Protein AF-A0A1I6KXR7-F1 (afdb_monomer_lite)

pLDDT: mean 89.75, std 9.85, range [60.69, 98.25]

Radius of gyration: 14.95 Å; chains: 1; bounding box: 37×28×40 Å

Secondary structure (DSSP, 8-state):
--S-HHHHHHHTTTS-------SSHHHHHHHHHHHH-TT--SEEEEEESSSTHHHHHHHHHHHHTT--EEEE-TT---HHHHHHHHHH--SEEEEES-TTTS-HHHHHHHGGG--

Foldseek 3Di:
DVDDVVNQVVCVVVHDDDDQDDPDPQSSLLSVCCVQPVQAAQEEEEEEPVDPPQVVVCVVVCVVRSYGYGYDFQEDRDPSNVVSLQSRLYLYYHYGDDCVGHPVVVVVVSVVSRD

Structure (mmCIF, N/CA/C/O backbone):
data_AF-A0A1I6KXR7-F1
#
_entry.id   AF-A0A1I6KXR7-F1
#
loop_
_atom_site.group_PDB
_atom_site.id
_atom_site.type_symbol
_atom_site.label_atom_id
_atom_site.label_alt_id
_atom_site.label_comp_id
_atom_site.label_asym_id
_atom_site.label_entity_id
_atom_site.label_seq_id
_atom_site.pdbx_PDB_ins_code
_atom_site.Cartn_x
_atom_site.Cartn_y
_atom_site.Cartn_z
_atom_site.occupancy
_atom_site.B_iso_or_equiv
_atom_site.auth_seq_id
_atom_site.auth_comp_id
_atom_site.auth_asym_id
_atom_site.auth_atom_id
_atom_site.pdbx_PDB_model_num
ATOM 1 N N . GLY A 1 1 ? 14.008 7.755 -12.392 1.00 69.88 1 GLY A N 1
ATOM 2 C CA . GLY A 1 1 ? 13.289 6.712 -11.632 1.00 69.88 1 GLY A CA 1
ATOM 3 C C . GLY A 1 1 ? 14.290 5.794 -10.960 1.00 69.88 1 GLY A C 1
ATOM 4 O O . GLY A 1 1 ? 15.458 5.852 -11.319 1.00 69.88 1 GLY A O 1
ATOM 5 N N . VAL A 1 2 ? 13.853 4.982 -9.994 1.00 85.06 2 VAL A N 1
ATOM 6 C CA . VAL A 1 2 ? 14.740 4.101 -9.200 1.00 85.06 2 VAL A CA 1
ATOM 7 C C . VAL A 1 2 ? 15.398 3.013 -10.064 1.00 85.06 2 VAL A C 1
ATOM 9 O O . VAL A 1 2 ? 16.578 2.737 -9.901 1.00 85.06 2 VAL A O 1
ATOM 12 N N . ILE A 1 3 ? 14.660 2.465 -11.036 1.00 90.75 3 ILE A N 1
ATOM 13 C CA . ILE A 1 3 ? 1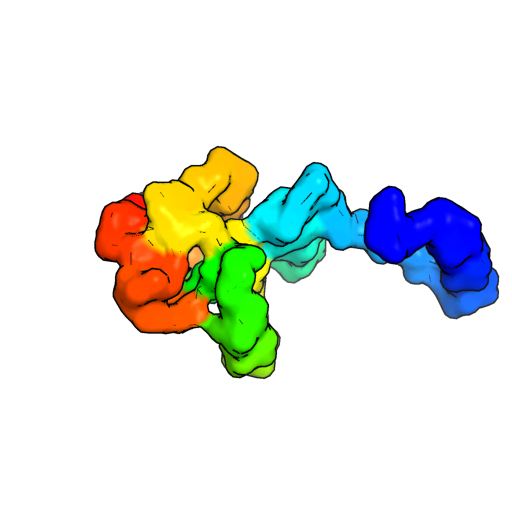5.182 1.605 -12.109 1.00 90.75 3 ILE A CA 1
ATOM 14 C C . ILE A 1 3 ? 14.974 2.343 -13.433 1.00 90.75 3 ILE A C 1
ATOM 16 O O . ILE A 1 3 ? 13.869 2.823 -13.689 1.00 90.75 3 ILE A O 1
ATOM 20 N N . THR A 1 4 ? 16.016 2.470 -14.251 1.00 93.94 4 THR A N 1
ATOM 21 C CA . THR A 1 4 ? 15.979 3.247 -15.503 1.00 93.94 4 THR A CA 1
ATOM 22 C C . THR A 1 4 ? 15.473 2.411 -16.690 1.00 93.94 4 THR A C 1
ATOM 24 O O . THR A 1 4 ? 15.582 1.184 -16.647 1.00 93.94 4 THR A O 1
ATOM 27 N N . PRO A 1 5 ? 14.997 3.041 -17.784 1.00 92.88 5 PRO A N 1
ATOM 28 C CA . PRO A 1 5 ? 14.573 2.317 -18.992 1.00 92.88 5 PRO A CA 1
ATOM 29 C C . PRO A 1 5 ? 15.675 1.462 -19.636 1.00 92.88 5 PRO A C 1
ATOM 31 O O . PRO A 1 5 ? 15.403 0.428 -20.241 1.00 92.88 5 PRO A O 1
ATOM 34 N N . ALA A 1 6 ? 16.941 1.867 -19.481 1.00 95.12 6 ALA A N 1
ATOM 35 C CA . ALA A 1 6 ? 18.081 1.088 -19.960 1.00 95.12 6 ALA A CA 1
ATOM 36 C C . ALA A 1 6 ? 18.176 -0.271 -19.246 1.00 95.12 6 ALA A C 1
ATOM 38 O O . ALA A 1 6 ? 18.409 -1.289 -19.893 1.00 95.12 6 ALA A O 1
ATOM 39 N N . VAL A 1 7 ? 17.929 -0.297 -17.931 1.00 95.94 7 VAL A N 1
ATOM 40 C CA . VAL A 1 7 ? 17.909 -1.542 -17.151 1.00 95.94 7 VAL A CA 1
ATOM 41 C C . VAL A 1 7 ? 16.728 -2.422 -17.564 1.00 95.94 7 VAL A C 1
ATOM 43 O O . VAL A 1 7 ? 16.901 -3.623 -17.727 1.00 95.94 7 VAL A O 1
ATOM 46 N N . GLU A 1 8 ? 15.546 -1.849 -17.804 1.00 93.62 8 GLU A N 1
ATOM 47 C CA . GLU A 1 8 ? 14.386 -2.619 -18.293 1.00 93.62 8 GLU A CA 1
ATOM 48 C C . GLU A 1 8 ? 14.644 -3.260 -19.652 1.00 93.62 8 GLU A C 1
ATOM 50 O O . GLU A 1 8 ? 14.332 -4.430 -19.855 1.00 93.62 8 GLU A O 1
ATOM 55 N N . THR A 1 9 ? 15.261 -2.509 -20.566 1.00 95.00 9 THR A N 1
ATOM 56 C CA . THR A 1 9 ? 15.621 -3.009 -21.898 1.00 95.00 9 THR A CA 1
ATOM 57 C C . THR A 1 9 ? 16.591 -4.183 -21.796 1.00 95.00 9 THR A C 1
ATOM 59 O O . THR A 1 9 ? 16.450 -5.172 -22.512 1.00 95.00 9 THR A O 1
ATOM 62 N N . GLN A 1 10 ? 17.558 -4.098 -20.878 1.00 96.56 10 GLN A N 1
ATOM 63 C CA . GLN A 1 10 ? 18.492 -5.188 -20.620 1.00 96.56 10 GLN A CA 1
ATOM 64 C C . GLN A 1 10 ? 17.780 -6.421 -20.042 1.00 96.56 10 GLN A C 1
ATOM 66 O O . GLN A 1 10 ? 18.039 -7.536 -20.487 1.00 96.56 10 GLN A O 1
ATOM 71 N N . LEU A 1 11 ? 16.859 -6.237 -19.091 1.00 96.31 11 LEU A N 1
ATOM 72 C CA . LEU A 1 11 ? 16.072 -7.337 -18.521 1.00 96.31 11 LEU A CA 1
ATOM 73 C C . LEU A 1 11 ? 15.155 -7.999 -19.561 1.00 96.31 11 LEU A C 1
ATOM 75 O O . LEU A 1 11 ? 14.960 -9.212 -19.508 1.00 96.31 11 LEU A O 1
ATOM 79 N N . GLY A 1 12 ? 14.672 -7.233 -20.544 1.00 95.62 12 GLY A N 1
ATOM 80 C CA . GLY A 1 12 ? 13.844 -7.725 -21.649 1.00 95.62 12 GLY A CA 1
ATOM 81 C C . GLY A 1 12 ? 14.506 -8.808 -22.508 1.00 95.62 12 GLY A C 1
ATOM 82 O O . GLY A 1 12 ? 13.817 -9.558 -23.193 1.00 95.62 12 GLY A O 1
ATOM 83 N N . GLN A 1 13 ? 15.833 -8.948 -22.441 1.00 96.75 13 GLN A N 1
ATOM 84 C CA . GLN A 1 13 ? 16.560 -10.038 -23.102 1.00 96.75 13 GLN A CA 1
ATOM 85 C C . GLN A 1 13 ? 16.317 -11.405 -22.443 1.00 96.75 13 GLN A C 1
ATOM 87 O O . GLN A 1 13 ? 16.552 -12.435 -23.072 1.00 96.75 13 GLN A O 1
ATOM 92 N N . TYR A 1 14 ? 15.856 -11.420 -21.189 1.00 96.50 14 TYR A N 1
ATOM 93 C CA . TYR A 1 14 ? 15.666 -12.631 -20.389 1.00 96.50 14 TYR A CA 1
ATOM 94 C C . TYR A 1 14 ? 14.190 -13.001 -20.182 1.00 96.50 14 TYR A C 1
ATOM 96 O O . TYR A 1 14 ? 13.905 -14.093 -19.695 1.00 96.50 14 TYR A O 1
ATOM 104 N N . GLY A 1 15 ? 13.247 -12.125 -20.540 1.00 95.94 15 GLY A N 1
ATOM 105 C CA . GLY A 1 15 ? 11.818 -12.384 -20.380 1.00 95.94 15 GLY A CA 1
ATOM 106 C C . GLY A 1 15 ? 10.947 -11.142 -20.539 1.00 95.94 15 GLY A C 1
ATOM 107 O O . GLY A 1 15 ? 11.430 -10.051 -20.835 1.00 95.94 15 GLY A O 1
ATOM 108 N N . THR A 1 16 ? 9.640 -11.316 -20.327 1.00 95.62 16 THR A N 1
ATOM 109 C CA . THR A 1 16 ? 8.699 -10.187 -20.298 1.00 95.62 16 THR A CA 1
ATOM 110 C C . THR A 1 16 ? 8.933 -9.374 -19.031 1.00 95.62 16 THR A C 1
ATOM 112 O O . THR A 1 16 ? 8.967 -9.930 -17.934 1.00 95.62 16 THR A O 1
ATOM 115 N N . VAL A 1 17 ? 9.103 -8.062 -19.189 1.00 95.19 17 VAL A N 1
ATOM 116 C CA . VAL A 1 17 ? 9.326 -7.127 -18.084 1.00 95.19 17 VAL A CA 1
ATOM 117 C C . VAL A 1 17 ? 8.078 -6.282 -17.903 1.00 95.19 17 VAL A C 1
ATOM 119 O O . VAL A 1 17 ? 7.646 -5.600 -18.830 1.00 95.19 17 VAL A O 1
ATOM 122 N N . GLU A 1 18 ? 7.537 -6.299 -16.693 1.00 93.75 18 GLU A N 1
ATOM 123 C CA . GLU A 1 18 ? 6.445 -5.430 -16.278 1.00 93.75 18 GLU A CA 1
ATOM 124 C C . GLU A 1 18 ? 6.923 -4.512 -15.151 1.00 93.75 18 GLU A C 1
ATOM 126 O O . GLU A 1 18 ? 7.567 -4.953 -14.195 1.00 93.75 18 GLU A O 1
ATOM 131 N N . ARG A 1 19 ? 6.612 -3.216 -15.261 1.00 93.94 19 ARG A N 1
ATOM 132 C CA . ARG A 1 19 ? 6.852 -2.242 -14.197 1.00 93.94 19 ARG A CA 1
ATOM 133 C C . ARG A 1 19 ? 5.543 -1.908 -13.500 1.00 93.94 19 ARG A C 1
ATOM 135 O O . ARG A 1 19 ? 4.679 -1.262 -14.081 1.00 93.94 19 ARG A O 1
ATOM 142 N N . LEU A 1 20 ? 5.500 -2.192 -12.204 1.00 95.31 20 LEU A N 1
ATOM 143 C CA . LEU A 1 20 ? 4.467 -1.707 -11.295 1.00 95.31 20 LEU A CA 1
ATOM 144 C C . LEU A 1 20 ? 5.040 -0.543 -10.481 1.00 95.31 20 LEU A C 1
ATOM 146 O O . LEU A 1 20 ? 5.898 -0.736 -9.618 1.00 95.31 20 LEU A O 1
ATOM 150 N N . ALA A 1 21 ? 4.643 0.685 -10.811 1.00 94.31 21 ALA A N 1
ATOM 151 C CA . ALA A 1 21 ? 5.156 1.890 -10.165 1.00 94.31 21 ALA A CA 1
ATOM 152 C C . ALA A 1 21 ? 4.163 3.053 -10.250 1.00 94.31 21 ALA A C 1
ATOM 154 O O . ALA A 1 21 ? 3.388 3.153 -11.198 1.00 94.31 21 ALA A O 1
ATOM 155 N N . GLY A 1 22 ? 4.253 3.967 -9.285 1.00 93.19 22 GLY A N 1
ATOM 156 C CA . GLY A 1 22 ? 3.547 5.247 -9.291 1.00 93.19 22 GLY A CA 1
ATOM 157 C C . GLY A 1 22 ? 4.484 6.433 -9.047 1.00 93.19 22 GLY A C 1
ATOM 158 O O . GLY A 1 22 ? 5.707 6.288 -9.047 1.00 93.19 22 GLY A O 1
ATOM 159 N N . LEU A 1 23 ? 3.909 7.620 -8.828 1.00 92.06 23 LEU A N 1
ATOM 160 C CA . LEU A 1 23 ? 4.672 8.857 -8.590 1.00 92.06 23 LEU A CA 1
ATOM 161 C C . LEU A 1 23 ? 5.502 8.810 -7.298 1.00 92.06 23 LEU A C 1
ATOM 163 O O . LEU A 1 23 ? 6.556 9.441 -7.212 1.00 92.06 23 LEU A O 1
ATOM 167 N N . GLY A 1 24 ? 5.046 8.045 -6.310 1.00 91.88 24 GLY A N 1
ATOM 168 C CA . GLY A 1 24 ? 5.731 7.827 -5.049 1.00 91.88 24 GLY A CA 1
ATOM 169 C C . GLY A 1 24 ? 5.477 6.432 -4.488 1.00 91.88 24 GLY A C 1
ATOM 170 O O . GLY A 1 24 ? 4.944 5.538 -5.149 1.00 91.88 24 GLY A O 1
ATOM 171 N N . ARG A 1 25 ? 5.896 6.232 -3.235 1.00 92.38 25 ARG A N 1
ATOM 172 C CA . ARG A 1 25 ? 5.776 4.942 -2.536 1.00 92.38 25 ARG A CA 1
ATOM 173 C C . ARG A 1 25 ? 4.322 4.525 -2.299 1.00 92.38 25 ARG A C 1
ATOM 175 O O . ARG A 1 25 ? 4.021 3.340 -2.366 1.00 92.38 25 ARG A O 1
ATOM 182 N N . TYR A 1 26 ? 3.430 5.489 -2.076 1.00 94.88 26 TYR A N 1
ATOM 183 C CA . TYR A 1 26 ? 2.010 5.231 -1.839 1.00 94.88 26 TYR A CA 1
ATOM 184 C C . TYR A 1 26 ? 1.324 4.778 -3.131 1.00 94.88 26 TYR A C 1
ATOM 186 O O . TYR A 1 26 ? 0.721 3.710 -3.170 1.00 94.88 26 TYR A O 1
ATOM 194 N N . GLU A 1 27 ? 1.525 5.507 -4.229 1.00 96.12 27 GLU A N 1
ATOM 195 C CA . GLU A 1 27 ? 0.990 5.157 -5.548 1.00 96.12 27 GLU A CA 1
ATOM 196 C C . GLU A 1 27 ? 1.607 3.861 -6.084 1.00 96.12 27 GLU A C 1
ATOM 198 O O . GLU A 1 27 ? 0.930 3.083 -6.745 1.00 96.12 27 GLU A O 1
ATOM 203 N N . THR A 1 28 ? 2.877 3.593 -5.772 1.00 95.56 28 THR A N 1
ATOM 204 C CA . THR A 1 28 ? 3.514 2.313 -6.113 1.00 95.56 28 THR A CA 1
ATOM 205 C C . THR A 1 28 ? 2.863 1.150 -5.364 1.00 95.56 28 THR A C 1
ATOM 207 O O . THR A 1 28 ? 2.599 0.124 -5.983 1.00 95.56 28 THR A O 1
ATOM 210 N N . SER A 1 29 ? 2.543 1.302 -4.070 1.00 95.81 29 SER A N 1
ATOM 211 C CA . SER A 1 29 ? 1.815 0.258 -3.328 1.00 95.81 29 SER A CA 1
ATOM 212 C C . SER A 1 29 ? 0.422 -0.006 -3.911 1.00 95.81 29 SER A C 1
ATOM 214 O O . SER A 1 29 ? 0.028 -1.159 -4.054 1.00 95.81 29 SER A O 1
ATOM 216 N N . VAL A 1 30 ? -0.267 1.049 -4.362 1.00 97.94 30 VAL A N 1
ATOM 217 C CA . VAL A 1 30 ? -1.555 0.940 -5.064 1.00 97.94 30 VAL A CA 1
ATOM 218 C C . VAL A 1 30 ? -1.399 0.232 -6.412 1.00 97.94 30 VAL A C 1
ATOM 220 O O . VAL A 1 30 ? -2.173 -0.668 -6.709 1.00 97.94 30 VAL A O 1
ATOM 223 N N . ALA A 1 31 ? -0.380 0.566 -7.210 1.00 97.75 31 ALA A N 1
ATOM 224 C CA . ALA A 1 31 ? -0.143 -0.087 -8.500 1.00 97.75 31 ALA A CA 1
ATOM 225 C C . ALA A 1 31 ? 0.125 -1.595 -8.352 1.00 97.75 31 ALA A C 1
ATOM 227 O O . ALA A 1 31 ? -0.384 -2.395 -9.134 1.00 97.75 31 ALA A O 1
ATOM 228 N N . ILE A 1 32 ? 0.891 -1.986 -7.329 1.00 96.44 32 ILE A N 1
ATOM 229 C CA . ILE A 1 32 ? 1.152 -3.398 -7.017 1.00 96.44 32 ILE A CA 1
ATOM 230 C C . ILE A 1 32 ? -0.137 -4.102 -6.577 1.00 96.44 32 ILE A C 1
ATOM 232 O O . ILE A 1 32 ? -0.411 -5.214 -7.033 1.00 96.44 32 ILE A O 1
ATOM 236 N N . SER A 1 33 ? -0.935 -3.447 -5.730 1.00 97.56 33 SER A N 1
ATOM 237 C CA . SER A 1 33 ? -2.228 -3.959 -5.275 1.00 97.56 33 SER A CA 1
ATOM 238 C C . SER A 1 33 ? -3.195 -4.177 -6.441 1.00 97.56 33 SER A C 1
ATOM 240 O O . SER A 1 33 ? -3.710 -5.279 -6.606 1.00 97.56 33 SER A O 1
ATOM 242 N N . ALA A 1 34 ? -3.362 -3.185 -7.315 1.00 97.56 34 ALA A N 1
ATOM 243 C CA . ALA A 1 34 ? -4.251 -3.268 -8.471 1.00 97.56 34 ALA A CA 1
ATOM 244 C C . ALA A 1 34 ? -3.872 -4.394 -9.445 1.00 97.56 34 ALA A C 1
ATOM 246 O O . ALA A 1 34 ? -4.753 -5.085 -9.950 1.00 97.56 34 ALA A O 1
ATOM 247 N N . ALA A 1 35 ? -2.574 -4.606 -9.681 1.00 96.88 35 ALA A N 1
ATOM 248 C CA . ALA A 1 35 ? -2.099 -5.681 -10.549 1.00 96.88 35 ALA A CA 1
ATOM 249 C C . ALA A 1 35 ? -2.252 -7.075 -9.916 1.00 96.88 35 ALA A C 1
ATOM 251 O O . ALA A 1 35 ? -2.558 -8.039 -10.613 1.00 96.88 35 ALA A O 1
ATOM 252 N N . SER A 1 36 ? -2.044 -7.188 -8.600 1.00 95.56 36 SER A N 1
ATOM 253 C CA . SER A 1 36 ? -2.063 -8.479 -7.891 1.00 95.56 36 SER A CA 1
ATOM 254 C C . SER A 1 36 ? -3.465 -8.907 -7.442 1.00 95.56 36 SER A C 1
ATOM 256 O O . SER A 1 36 ? -3.718 -10.099 -7.292 1.00 95.56 36 SER A O 1
ATOM 258 N N . PHE A 1 37 ? -4.367 -7.944 -7.229 1.00 96.94 37 PHE A N 1
ATOM 259 C CA . PHE A 1 37 ? -5.713 -8.138 -6.678 1.00 96.94 37 PHE A CA 1
ATOM 260 C C . PHE A 1 37 ? -6.774 -7.426 -7.537 1.00 96.94 37 PHE A C 1
ATOM 262 O O . PHE A 1 37 ? -7.452 -6.512 -7.051 1.00 96.94 37 PHE A O 1
ATOM 269 N N . PRO A 1 38 ? -6.919 -7.787 -8.827 1.00 96.31 38 PRO A N 1
ATOM 270 C CA . PRO A 1 38 ? -7.831 -7.102 -9.746 1.00 96.31 38 PRO A CA 1
ATOM 271 C C . PRO A 1 38 ? -9.303 -7.219 -9.321 1.00 96.31 38 PRO A C 1
ATOM 273 O O . PRO A 1 38 ? -10.059 -6.266 -9.501 1.00 96.31 38 PRO A O 1
ATOM 276 N N . ASP A 1 39 ? -9.670 -8.329 -8.679 1.00 95.62 39 ASP A N 1
ATOM 277 C CA . ASP A 1 39 ? -11.047 -8.647 -8.273 1.00 95.62 39 ASP A CA 1
ATOM 278 C C . ASP A 1 39 ? -11.390 -8.213 -6.834 1.00 95.62 39 ASP A C 1
ATOM 280 O O . ASP A 1 39 ? -12.483 -8.488 -6.344 1.00 95.62 39 ASP A O 1
ATOM 284 N N . GLY A 1 40 ? -10.465 -7.532 -6.153 1.00 95.88 40 GLY A N 1
ATOM 285 C CA . GLY A 1 40 ? -10.605 -7.115 -4.756 1.00 95.88 40 GLY A CA 1
ATOM 286 C C . GLY A 1 40 ? -9.813 -7.984 -3.778 1.00 95.88 40 GLY A C 1
ATOM 287 O O . GLY A 1 40 ? -9.061 -8.871 -4.189 1.00 95.88 40 GLY A O 1
ATOM 288 N N . ALA A 1 41 ? -9.936 -7.698 -2.479 1.00 96.06 41 ALA A N 1
ATOM 289 C CA . ALA A 1 41 ? -9.284 -8.478 -1.425 1.00 96.06 41 ALA A CA 1
ATOM 290 C C . ALA A 1 41 ? -10.061 -8.403 -0.105 1.00 96.06 41 ALA A C 1
ATOM 292 O O . ALA A 1 41 ? -10.330 -7.312 0.388 1.00 96.06 41 ALA A O 1
ATOM 293 N N . ASP A 1 42 ? -10.335 -9.554 0.518 1.00 95.50 42 ASP A N 1
ATOM 294 C CA . ASP A 1 42 ? -11.051 -9.616 1.803 1.00 95.50 42 ASP A CA 1
ATOM 295 C C . ASP A 1 42 ? -10.271 -8.956 2.947 1.00 95.50 42 ASP A C 1
ATOM 297 O O . ASP A 1 42 ? -10.854 -8.340 3.841 1.00 95.50 42 ASP A O 1
ATOM 301 N N . VAL A 1 43 ? -8.942 -9.094 2.923 1.00 96.38 43 VAL A N 1
ATOM 302 C CA . VAL A 1 43 ? -8.033 -8.537 3.925 1.00 96.38 43 VAL A CA 1
ATOM 303 C C . VAL A 1 43 ? -7.078 -7.566 3.250 1.00 96.38 43 VAL A C 1
ATOM 305 O O . VAL A 1 43 ? -6.471 -7.902 2.238 1.00 96.38 43 VAL A O 1
ATOM 308 N N . VAL A 1 44 ? -6.885 -6.391 3.846 1.00 96.69 44 VAL A N 1
ATOM 309 C CA . VAL A 1 44 ? -5.870 -5.418 3.416 1.00 96.69 44 VAL A CA 1
ATOM 310 C C . VAL A 1 44 ? -4.976 -5.055 4.588 1.00 96.69 44 VAL A C 1
ATOM 312 O O . VAL A 1 44 ? -5.447 -4.768 5.690 1.00 96.69 44 VAL A O 1
ATOM 315 N N . TYR A 1 45 ? -3.671 -5.042 4.350 1.00 94.56 45 TYR A N 1
ATOM 316 C CA . TYR A 1 45 ? -2.685 -4.609 5.327 1.00 94.56 45 TYR A CA 1
ATOM 317 C C . TYR A 1 45 ? -2.298 -3.155 5.074 1.00 94.56 45 TYR A C 1
ATOM 319 O O . TYR A 1 45 ? -1.991 -2.773 3.946 1.00 94.56 45 TYR A O 1
ATOM 327 N N . ILE A 1 46 ? -2.274 -2.346 6.129 1.00 93.56 46 ILE A N 1
ATOM 328 C CA . ILE A 1 46 ? -1.818 -0.957 6.080 1.00 93.56 46 ILE A CA 1
ATOM 329 C C . ILE A 1 46 ? -0.530 -0.845 6.874 1.00 93.56 46 ILE A C 1
ATOM 331 O O . ILE A 1 46 ? -0.498 -1.195 8.049 1.00 93.56 46 ILE A O 1
ATOM 335 N N . ALA A 1 47 ? 0.519 -0.328 6.247 1.00 91.00 47 ALA A N 1
ATOM 336 C CA . ALA A 1 47 ? 1.779 -0.038 6.915 1.00 91.00 47 ALA A CA 1
ATOM 337 C C . ALA A 1 47 ? 2.196 1.416 6.686 1.00 91.00 47 ALA A C 1
ATOM 339 O O . ALA A 1 47 ? 1.776 2.081 5.732 1.00 91.00 47 ALA A O 1
ATOM 340 N N . SER A 1 48 ? 3.064 1.919 7.558 1.00 88.62 48 SER A N 1
ATOM 341 C CA . SER A 1 48 ? 3.642 3.239 7.356 1.00 88.62 48 SER A CA 1
ATOM 342 C C . SER A 1 48 ? 4.599 3.249 6.173 1.00 88.62 48 SER A C 1
ATOM 344 O O . SER A 1 48 ? 5.517 2.436 6.069 1.00 88.62 48 SER A O 1
ATOM 346 N N . GLY A 1 49 ? 4.424 4.227 5.288 1.00 82.50 49 GLY A N 1
ATOM 347 C CA . GLY A 1 49 ? 5.386 4.472 4.224 1.00 82.50 49 GLY A CA 1
ATOM 348 C C . GLY A 1 49 ? 6.624 5.231 4.691 1.00 82.50 49 GLY A C 1
ATOM 349 O O . GLY A 1 49 ? 7.557 5.339 3.902 1.00 82.50 49 GLY A O 1
ATOM 350 N N . THR A 1 50 ? 6.672 5.771 5.913 1.00 78.56 50 THR A N 1
ATOM 351 C CA . THR A 1 50 ? 7.822 6.551 6.412 1.00 78.56 50 THR A CA 1
ATOM 352 C C . THR A 1 50 ? 8.784 5.711 7.250 1.00 78.56 50 THR A C 1
ATOM 354 O O . THR A 1 50 ? 9.994 5.887 7.112 1.00 78.56 50 THR A O 1
ATOM 357 N N . ASN A 1 51 ? 8.270 4.743 8.017 1.00 67.50 51 ASN A N 1
ATOM 358 C CA . ASN A 1 51 ? 9.059 3.791 8.798 1.00 67.50 51 ASN A CA 1
ATOM 359 C C . ASN A 1 51 ? 8.935 2.384 8.195 1.00 67.50 51 ASN A C 1
ATOM 361 O O . ASN A 1 51 ? 8.014 1.627 8.478 1.00 67.50 51 ASN A O 1
ATOM 365 N N . TYR A 1 52 ? 9.918 2.044 7.362 1.00 62.81 52 TYR A N 1
ATOM 366 C CA . TYR A 1 52 ? 10.010 0.810 6.574 1.00 62.81 52 TYR A CA 1
ATOM 367 C C . TYR A 1 52 ? 10.003 -0.552 7.328 1.00 62.81 52 TYR A C 1
ATOM 369 O O . TYR A 1 52 ? 9.684 -1.546 6.669 1.00 62.81 52 TYR A O 1
ATOM 377 N N . PRO A 1 53 ? 10.340 -0.686 8.638 1.00 61.91 53 PRO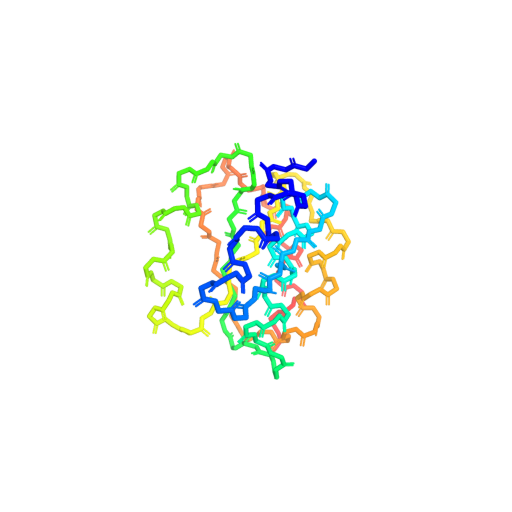 A N 1
ATOM 378 C CA . PRO A 1 53 ? 10.426 -2.008 9.277 1.00 61.91 53 PRO A CA 1
ATOM 379 C C . PRO A 1 53 ? 9.087 -2.758 9.349 1.00 61.91 53 PRO A C 1
ATOM 381 O O . PRO A 1 53 ? 9.061 -3.989 9.267 1.00 61.91 53 PRO A O 1
ATOM 384 N N . ASP A 1 54 ? 7.975 -2.032 9.467 1.00 61.00 54 ASP A N 1
ATOM 385 C CA . ASP A 1 54 ? 6.659 -2.627 9.732 1.00 61.00 54 ASP A CA 1
ATOM 386 C C . ASP A 1 54 ? 6.061 -3.256 8.462 1.00 61.00 54 ASP A C 1
ATOM 388 O O . ASP A 1 54 ? 5.499 -4.350 8.501 1.00 61.00 54 ASP A O 1
ATOM 392 N N . ALA A 1 55 ? 6.280 -2.627 7.301 1.00 60.81 55 ALA A N 1
ATOM 393 C CA . ALA A 1 55 ? 5.904 -3.195 6.006 1.00 60.81 55 ALA A CA 1
ATOM 394 C C . ALA A 1 55 ? 6.736 -4.446 5.666 1.00 60.81 55 ALA A C 1
ATOM 396 O O . ALA A 1 55 ? 6.202 -5.433 5.162 1.00 60.81 55 ALA A O 1
ATOM 397 N N . LEU A 1 56 ? 8.041 -4.425 5.970 1.00 65.62 56 LEU A N 1
ATOM 398 C CA . LEU A 1 56 ? 8.948 -5.540 5.678 1.00 65.62 56 LEU A CA 1
ATOM 399 C C . LEU A 1 56 ? 8.662 -6.768 6.556 1.00 65.62 56 LEU A C 1
ATOM 401 O O . LEU A 1 56 ? 8.713 -7.896 6.070 1.00 65.62 56 LEU A O 1
ATOM 405 N N . SER A 1 57 ? 8.343 -6.557 7.833 1.00 70.75 57 SER A N 1
ATOM 406 C CA . SER A 1 57 ? 8.011 -7.643 8.764 1.00 70.75 57 SER A CA 1
ATOM 407 C C . SER A 1 57 ? 6.604 -8.212 8.553 1.00 70.75 57 SER A C 1
ATOM 409 O O . SER A 1 57 ? 6.394 -9.402 8.785 1.00 70.75 57 SER A O 1
ATOM 411 N N . GLY A 1 58 ? 5.653 -7.410 8.062 1.00 67.81 58 GLY A N 1
ATOM 412 C CA . GLY A 1 58 ? 4.302 -7.877 7.739 1.00 67.81 58 GLY A CA 1
ATOM 413 C C . GLY A 1 58 ? 4.166 -8.606 6.398 1.00 67.81 58 GLY A C 1
ATOM 414 O O . GLY A 1 58 ? 3.190 -9.331 6.205 1.00 67.81 58 GLY A O 1
ATOM 415 N N . ALA A 1 59 ? 5.138 -8.467 5.488 1.00 78.62 59 ALA A N 1
ATOM 416 C CA . ALA A 1 59 ? 5.080 -9.042 4.140 1.00 78.62 59 ALA A CA 1
ATOM 417 C C . ALA A 1 59 ? 4.818 -10.563 4.091 1.00 78.62 59 ALA A C 1
ATOM 419 O O . ALA A 1 59 ? 3.963 -10.977 3.305 1.00 78.62 59 ALA A O 1
ATOM 420 N N . PRO A 1 60 ? 5.449 -11.413 4.928 1.00 80.94 60 PRO A N 1
ATOM 421 C CA . PRO A 1 60 ? 5.157 -12.847 4.925 1.00 80.94 60 PRO A CA 1
ATOM 422 C C . PRO A 1 60 ? 3.708 -13.165 5.308 1.00 80.94 60 PRO A C 1
ATOM 424 O O . PRO A 1 60 ? 3.088 -14.034 4.701 1.00 80.94 60 PRO A O 1
ATOM 427 N N . VAL A 1 61 ? 3.151 -12.443 6.286 1.00 81.25 61 VAL A N 1
ATOM 428 C CA . VAL A 1 61 ? 1.772 -12.656 6.751 1.00 81.25 61 VAL A CA 1
ATOM 429 C C . VAL A 1 61 ? 0.768 -12.194 5.695 1.00 81.25 61 VAL A C 1
ATOM 431 O O . VAL A 1 61 ? -0.199 -12.903 5.425 1.00 81.25 61 VAL A O 1
ATOM 434 N N . ALA A 1 62 ? 1.012 -11.049 5.053 1.00 81.94 62 ALA A N 1
ATOM 435 C CA . ALA A 1 62 ? 0.182 -10.580 3.945 1.00 81.94 62 ALA A CA 1
ATOM 436 C C . ALA A 1 62 ? 0.195 -11.571 2.767 1.00 81.94 62 ALA A C 1
ATOM 438 O O . ALA A 1 62 ? -0.857 -11.888 2.216 1.00 81.94 62 ALA A O 1
ATOM 439 N N . GLY A 1 63 ? 1.366 -12.139 2.451 1.00 83.19 63 GLY A N 1
ATOM 440 C CA . GLY A 1 63 ? 1.498 -13.196 1.448 1.00 83.19 63 GLY A CA 1
ATOM 441 C C . GLY A 1 63 ? 0.712 -14.463 1.799 1.00 83.19 63 GLY A C 1
ATOM 442 O O . GLY A 1 63 ? 0.010 -14.996 0.946 1.00 83.19 63 GLY A O 1
ATOM 443 N N . MET A 1 64 ? 0.764 -14.919 3.057 1.00 84.75 64 MET A N 1
ATOM 444 C CA . MET A 1 64 ? -0.026 -16.073 3.521 1.00 84.75 64 MET A CA 1
ATOM 445 C C . MET A 1 64 ? -1.537 -15.839 3.418 1.00 84.75 64 MET A C 1
ATOM 447 O O . MET A 1 64 ? -2.280 -16.774 3.133 1.00 84.75 64 MET A O 1
ATOM 451 N N . ASN A 1 65 ? -1.981 -14.599 3.621 1.00 87.31 65 ASN A N 1
ATOM 452 C CA . ASN A 1 65 ? -3.394 -14.232 3.574 1.00 87.31 65 ASN A CA 1
ATOM 453 C C . ASN A 1 65 ? -3.877 -13.805 2.186 1.00 87.31 65 ASN A C 1
ATOM 455 O O . ASN A 1 65 ? -5.029 -13.401 2.070 1.00 87.31 65 ASN A O 1
ATOM 459 N N . SER A 1 66 ? -3.033 -13.893 1.148 1.00 91.62 66 SER A N 1
ATOM 460 C CA . SER A 1 66 ? -3.357 -13.394 -0.198 1.00 91.62 66 SER A CA 1
ATOM 461 C C . SER A 1 66 ? -3.935 -11.975 -0.137 1.00 91.62 66 SER A C 1
ATOM 463 O O . SER A 1 66 ? -5.031 -11.714 -0.622 1.00 91.62 66 SER A O 1
ATOM 465 N N . ALA A 1 67 ? -3.210 -11.078 0.532 1.00 95.56 67 ALA A N 1
ATOM 466 C CA . ALA A 1 67 ? -3.668 -9.733 0.849 1.00 95.56 67 ALA A CA 1
ATOM 467 C C . ALA A 1 67 ? -2.649 -8.676 0.391 1.00 95.56 67 ALA A C 1
ATOM 469 O O . ALA A 1 67 ? -1.442 -8.875 0.578 1.00 95.56 67 ALA A O 1
ATOM 470 N N . PRO A 1 68 ? -3.090 -7.530 -0.160 1.00 95.75 68 PRO A N 1
ATOM 471 C CA . PRO A 1 68 ? -2.186 -6.437 -0.480 1.00 95.75 68 PRO A CA 1
ATOM 472 C C . PRO A 1 68 ? -1.692 -5.730 0.785 1.00 95.75 68 PRO A C 1
ATOM 474 O O . PRO A 1 68 ? -2.370 -5.688 1.816 1.00 95.75 68 PRO A O 1
ATOM 477 N N . ILE A 1 69 ? -0.518 -5.107 0.664 1.00 94.62 69 ILE A N 1
ATOM 478 C CA . ILE A 1 69 ? -0.025 -4.105 1.611 1.00 94.62 69 ILE A CA 1
ATOM 479 C C . ILE A 1 69 ? -0.097 -2.737 0.934 1.00 94.62 69 ILE A C 1
ATOM 481 O O . ILE A 1 69 ? 0.598 -2.498 -0.056 1.00 94.62 69 ILE A O 1
ATOM 485 N N . LEU A 1 70 ? -0.891 -1.828 1.496 1.00 95.19 70 LEU A N 1
ATOM 486 C CA . LEU A 1 70 ? -0.918 -0.422 1.102 1.00 95.19 70 LEU A CA 1
ATOM 487 C C . LEU A 1 70 ? -0.122 0.423 2.099 1.00 95.19 70 LEU A C 1
ATOM 489 O O . LEU A 1 70 ? -0.070 0.140 3.299 1.00 95.19 70 LEU A O 1
ATOM 493 N N . LEU A 1 71 ? 0.508 1.479 1.588 1.00 93.56 71 LEU A N 1
ATOM 494 C CA . LEU A 1 71 ? 1.323 2.385 2.390 1.00 93.56 71 LEU A CA 1
ATOM 495 C C . LEU A 1 71 ? 0.609 3.712 2.628 1.00 93.56 71 LEU A C 1
ATOM 497 O O . LEU A 1 71 ? 0.007 4.270 1.715 1.00 93.56 71 LEU A O 1
ATOM 501 N N . THR A 1 72 ? 0.776 4.277 3.820 1.00 92.81 72 THR A N 1
ATOM 502 C CA . THR A 1 72 ? 0.229 5.593 4.187 1.00 92.81 72 THR A CA 1
ATOM 503 C C . THR A 1 72 ? 1.239 6.405 5.012 1.00 92.81 72 THR A C 1
ATOM 505 O O . THR A 1 72 ? 2.063 5.807 5.710 1.00 92.81 72 THR A O 1
ATOM 508 N N . PRO A 1 73 ? 1.257 7.751 4.955 1.00 90.44 73 PRO A N 1
ATOM 509 C CA . PRO A 1 73 ? 1.883 8.549 6.002 1.00 90.44 73 PRO A CA 1
ATOM 510 C C . PRO A 1 73 ? 1.105 8.417 7.322 1.00 90.44 73 PRO A C 1
ATOM 512 O O . PRO A 1 73 ? -0.062 8.029 7.337 1.00 90.44 73 PRO A O 1
ATOM 515 N N . ALA A 1 74 ? 1.761 8.769 8.431 1.00 86.12 74 ALA A N 1
ATOM 516 C CA . ALA A 1 74 ? 1.232 8.578 9.784 1.00 86.12 74 ALA A CA 1
ATOM 517 C C . ALA A 1 74 ? -0.079 9.340 10.060 1.00 86.12 74 ALA A C 1
ATOM 519 O O . ALA A 1 74 ? -0.952 8.851 10.778 1.00 86.12 74 ALA A O 1
ATOM 520 N N . GLU A 1 75 ? -0.212 10.543 9.500 1.00 88.12 75 GLU A N 1
ATOM 521 C CA . GLU A 1 75 ? -1.259 11.510 9.867 1.00 88.12 75 GLU A CA 1
ATOM 522 C C . GLU A 1 75 ? -2.332 11.701 8.789 1.00 88.12 75 GLU A C 1
ATOM 524 O O . GLU A 1 75 ? -3.273 12.466 8.981 1.00 88.12 75 GLU A O 1
ATOM 529 N N . ALA A 1 76 ? -2.205 11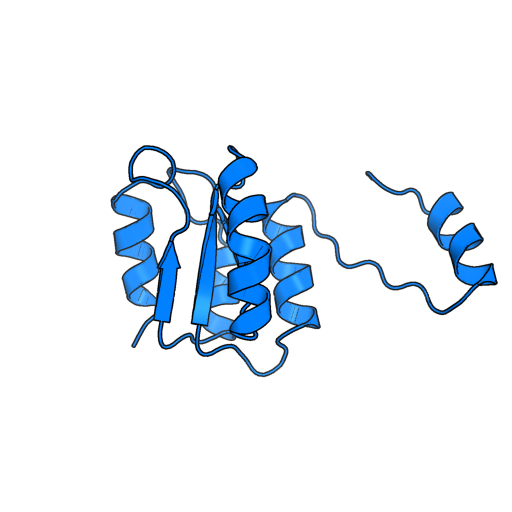.041 7.638 1.00 90.44 76 ALA A N 1
ATOM 530 C CA . ALA A 1 76 ? -3.151 11.215 6.545 1.00 90.44 76 ALA A CA 1
ATOM 531 C C . ALA A 1 76 ? -3.231 9.969 5.676 1.00 90.44 76 ALA A C 1
ATOM 533 O O . ALA A 1 76 ? -2.210 9.369 5.371 1.00 90.44 76 ALA A O 1
ATOM 534 N N . LEU A 1 77 ? -4.432 9.649 5.199 1.00 93.69 77 LEU A N 1
ATOM 535 C CA . LEU A 1 77 ? -4.636 8.637 4.170 1.00 93.69 77 LEU A CA 1
ATOM 536 C C . LEU A 1 77 ? -4.589 9.313 2.783 1.00 93.69 77 LEU A C 1
ATOM 538 O O . LEU A 1 77 ? -5.411 10.200 2.522 1.00 93.69 77 LEU A O 1
ATOM 542 N N . PRO A 1 78 ? -3.649 8.974 1.880 1.00 95.31 78 PRO A N 1
ATOM 543 C CA . PRO A 1 78 ? -3.561 9.586 0.557 1.00 95.31 78 PRO A CA 1
ATOM 544 C C . PRO A 1 78 ? -4.777 9.230 -0.298 1.00 95.31 78 PRO A C 1
ATOM 546 O O . PRO A 1 78 ? -5.340 8.146 -0.166 1.00 95.31 78 PRO A O 1
ATOM 549 N N . ALA A 1 79 ? -5.170 10.114 -1.218 1.00 96.69 79 ALA A N 1
ATOM 550 C CA . ALA A 1 79 ? -6.331 9.878 -2.083 1.00 96.69 79 ALA A CA 1
ATOM 551 C C . ALA A 1 79 ? -6.203 8.586 -2.911 1.00 96.69 79 ALA A C 1
ATOM 553 O O . ALA A 1 79 ? -7.170 7.844 -3.028 1.00 96.69 79 ALA A O 1
ATOM 554 N N . ALA A 1 80 ? -5.002 8.275 -3.412 1.00 97.12 80 ALA A N 1
ATOM 555 C CA . ALA A 1 80 ? -4.751 7.033 -4.142 1.00 97.12 80 ALA A CA 1
ATOM 556 C C . ALA A 1 80 ? -5.041 5.782 -3.293 1.00 97.12 80 ALA A C 1
ATOM 558 O O . ALA A 1 80 ? -5.609 4.823 -3.796 1.00 97.12 80 ALA A O 1
ATOM 559 N N . VAL A 1 81 ? -4.695 5.813 -2.002 1.00 97.06 81 VAL A N 1
ATOM 560 C CA . VAL A 1 81 ? -4.911 4.689 -1.078 1.00 97.06 81 VAL A CA 1
ATOM 561 C C . VAL A 1 81 ? -6.389 4.549 -0.726 1.00 97.06 81 VAL A C 1
ATOM 563 O O . VAL A 1 81 ? -6.889 3.435 -0.684 1.00 97.06 81 VAL A O 1
ATOM 566 N N . LYS A 1 82 ? -7.106 5.665 -0.534 1.00 97.81 82 LYS A N 1
ATOM 567 C CA . LYS A 1 82 ? -8.567 5.658 -0.324 1.00 97.81 82 LYS A CA 1
ATOM 568 C C . LYS A 1 82 ? -9.296 4.995 -1.486 1.00 97.81 82 LYS A C 1
ATOM 570 O O . LYS A 1 82 ? -10.043 4.053 -1.274 1.00 97.81 82 LYS A O 1
ATOM 575 N N . ASN A 1 83 ? -9.015 5.456 -2.704 1.00 97.94 83 ASN A N 1
ATOM 576 C CA . ASN A 1 83 ? -9.654 4.929 -3.906 1.00 97.94 83 ASN A CA 1
ATOM 577 C C . ASN A 1 83 ? -9.335 3.442 -4.107 1.00 97.94 83 ASN A C 1
ATOM 579 O O . ASN A 1 83 ? -10.165 2.689 -4.603 1.00 97.94 83 ASN A O 1
ATOM 583 N N . GLU A 1 84 ? -8.128 3.020 -3.730 1.00 98.25 84 GLU A N 1
ATOM 584 C CA . GLU A 1 84 ? -7.747 1.614 -3.793 1.00 98.25 84 GLU A CA 1
ATOM 585 C C . GLU A 1 84 ? -8.469 0.772 -2.735 1.00 98.25 84 GLU A C 1
ATOM 587 O O . GLU A 1 84 ? -8.894 -0.334 -3.043 1.00 98.25 84 GLU A O 1
ATOM 592 N N . LEU A 1 85 ? -8.680 1.292 -1.523 1.00 98.19 85 LEU A N 1
ATOM 593 C CA . LEU A 1 85 ? -9.508 0.629 -0.511 1.00 98.19 85 LEU A CA 1
ATOM 594 C C . LEU A 1 85 ? -10.967 0.497 -0.966 1.00 98.19 85 LEU A C 1
ATOM 596 O O . LEU A 1 85 ? -11.545 -0.572 -0.793 1.00 98.19 85 LEU A O 1
ATOM 600 N N . ASP A 1 86 ? -11.530 1.527 -1.606 1.00 97.94 86 ASP A N 1
ATOM 601 C CA . ASP A 1 86 ? -12.870 1.457 -2.209 1.00 97.94 86 ASP A CA 1
ATOM 602 C C . ASP A 1 86 ? -12.946 0.371 -3.295 1.00 97.94 86 ASP A C 1
ATOM 604 O O . ASP A 1 86 ? -13.912 -0.387 -3.356 1.00 97.94 86 ASP A O 1
ATOM 608 N N . ARG A 1 87 ? -11.915 0.265 -4.147 1.00 97.88 87 ARG A N 1
ATOM 609 C CA . ARG A 1 87 ? -11.836 -0.761 -5.199 1.00 97.88 87 ARG A CA 1
ATOM 610 C C . ARG A 1 87 ? -11.700 -2.168 -4.617 1.00 97.88 87 ARG A C 1
ATOM 612 O O . ARG A 1 87 ? -12.304 -3.100 -5.141 1.00 97.88 87 ARG A O 1
ATOM 619 N N . LEU A 1 88 ? -10.872 -2.324 -3.584 1.00 97.75 88 LEU A N 1
ATOM 620 C CA . LEU A 1 88 ? -10.611 -3.612 -2.944 1.00 97.75 88 LEU A CA 1
ATOM 621 C C . LEU A 1 88 ? -11.811 -4.121 -2.145 1.00 97.75 88 LEU A C 1
ATOM 623 O O . LEU A 1 88 ? -11.967 -5.335 -2.041 1.00 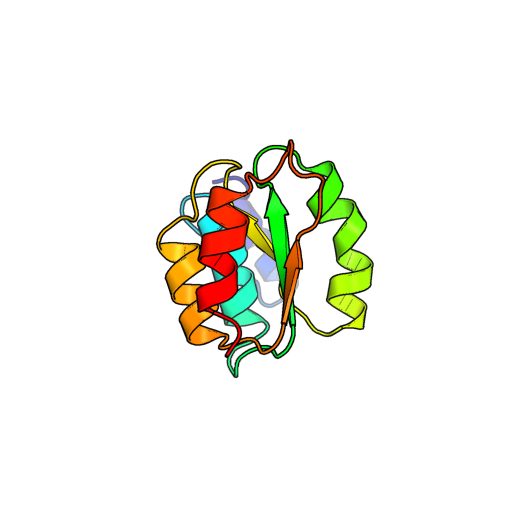97.75 88 LEU A O 1
ATOM 627 N N . ASN A 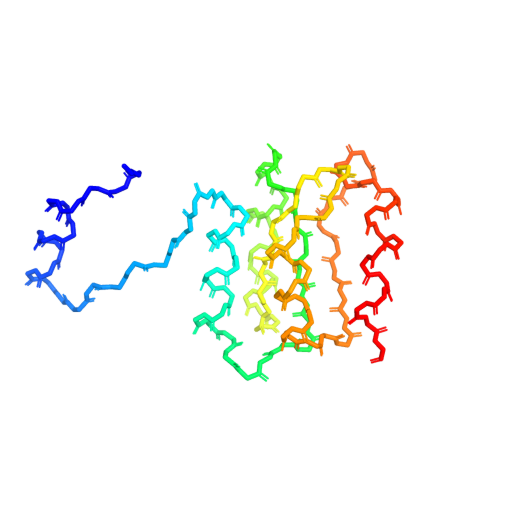1 89 ? -12.620 -3.200 -1.606 1.00 97.12 89 ASN A N 1
ATOM 628 C CA . ASN A 1 89 ? -13.796 -3.461 -0.776 1.00 97.12 89 ASN A CA 1
ATOM 629 C C . ASN A 1 89 ? -13.541 -4.524 0.319 1.00 97.12 89 ASN A C 1
ATOM 631 O O . ASN A 1 89 ? -14.192 -5.574 0.324 1.00 97.12 89 ASN A O 1
ATOM 635 N N . PRO A 1 90 ? -12.563 -4.299 1.219 1.00 97.12 90 PRO A N 1
ATOM 636 C CA . PRO A 1 90 ? -12.153 -5.308 2.184 1.00 97.12 90 PRO A CA 1
ATOM 637 C C . PRO A 1 90 ? -13.156 -5.487 3.318 1.00 97.12 90 PRO A C 1
ATOM 639 O O . PRO A 1 90 ? -13.696 -4.529 3.857 1.00 97.12 90 PRO A O 1
ATOM 642 N N . THR A 1 91 ? -13.303 -6.719 3.795 1.00 96.31 91 THR A N 1
ATOM 643 C CA . THR A 1 91 ? -14.063 -7.004 5.025 1.00 96.31 91 THR A CA 1
ATOM 644 C C . THR A 1 91 ? -13.221 -6.779 6.280 1.00 96.31 91 THR A C 1
ATOM 646 O O . THR A 1 91 ? -13.748 -6.632 7.385 1.00 96.31 91 THR A O 1
ATOM 649 N N . ARG A 1 92 ? -11.889 -6.738 6.134 1.00 95.88 92 ARG A N 1
ATOM 650 C CA . ARG A 1 92 ? -10.953 -6.538 7.239 1.00 95.88 92 ARG A CA 1
ATOM 651 C C . ARG A 1 92 ? -9.733 -5.727 6.823 1.00 95.88 92 ARG A C 1
ATOM 653 O O . ARG A 1 92 ? -9.048 -6.045 5.857 1.00 95.88 92 ARG A O 1
ATOM 660 N N . ILE A 1 93 ? -9.374 -4.758 7.659 1.00 95.88 93 ILE A N 1
ATOM 661 C CA . ILE A 1 93 ? -8.113 -4.024 7.552 1.00 95.88 93 ILE A CA 1
ATOM 662 C C . ILE A 1 93 ? -7.224 -4.357 8.751 1.00 95.88 93 ILE A C 1
ATOM 664 O O . ILE A 1 93 ? -7.681 -4.385 9.894 1.00 95.88 93 ILE A O 1
ATOM 668 N N . VAL A 1 94 ? -5.947 -4.635 8.489 1.00 92.81 94 VAL A N 1
ATOM 669 C CA . VAL A 1 94 ? -4.929 -4.901 9.512 1.00 92.81 94 VAL A CA 1
ATOM 670 C C . VAL A 1 94 ? -3.871 -3.809 9.460 1.00 92.81 94 VAL A C 1
ATOM 672 O O . VAL A 1 94 ? -3.160 -3.668 8.469 1.00 92.81 94 VAL A O 1
ATOM 675 N N . VAL A 1 95 ? -3.742 -3.049 10.543 1.00 90.75 95 VAL A N 1
ATOM 676 C CA . VAL A 1 95 ? -2.722 -2.005 10.672 1.00 90.75 95 VAL A CA 1
ATOM 677 C C . VAL A 1 95 ? -1.440 -2.615 11.241 1.00 90.75 95 VAL A C 1
ATOM 679 O O . VAL A 1 95 ? -1.460 -3.279 12.276 1.00 90.75 95 VAL A O 1
ATOM 682 N N . LEU A 1 96 ? -0.328 -2.418 10.536 1.00 86.25 96 LEU A N 1
ATOM 683 C CA . LEU A 1 96 ? 1.010 -2.867 10.907 1.00 86.25 96 LEU A CA 1
ATOM 684 C C . LEU A 1 96 ? 1.799 -1.687 11.481 1.00 86.25 96 LEU A C 1
ATOM 686 O O . LEU A 1 96 ? 2.078 -0.717 10.775 1.00 86.25 96 LEU A O 1
ATOM 690 N N . GLY A 1 97 ? 2.167 -1.799 12.756 1.00 76.38 97 GLY A N 1
ATOM 691 C CA . GLY A 1 97 ? 2.849 -0.754 13.519 1.00 76.38 97 GLY A CA 1
ATOM 692 C C . GLY A 1 97 ? 2.026 -0.298 14.726 1.00 76.38 97 GLY A C 1
ATOM 693 O O . GLY A 1 97 ? 0.851 -0.628 14.862 1.00 76.38 97 GLY A O 1
ATOM 694 N N . GLY A 1 98 ? 2.660 0.429 15.647 1.00 73.00 98 GLY A N 1
ATOM 695 C CA . GLY A 1 98 ? 1.970 1.010 16.804 1.00 73.00 98 GLY A CA 1
ATOM 696 C C . GLY A 1 98 ? 1.301 2.352 16.487 1.00 73.00 98 GLY A C 1
ATOM 697 O O . GLY A 1 98 ? 1.622 2.998 15.491 1.00 73.00 98 GLY A O 1
ATOM 698 N N . VAL A 1 99 ? 0.468 2.840 17.412 1.00 68.69 99 VAL A N 1
ATOM 699 C CA . VAL A 1 99 ? -0.247 4.137 17.321 1.00 68.69 99 VAL A CA 1
ATOM 700 C C . VAL A 1 99 ? 0.660 5.370 17.160 1.00 68.69 99 VAL A C 1
ATOM 702 O O . VAL A 1 99 ? 0.200 6.454 16.815 1.00 68.69 99 VAL A O 1
ATOM 705 N N . GLY A 1 100 ? 1.963 5.230 17.429 1.00 68.06 100 GLY A N 1
ATOM 706 C CA . GLY A 1 100 ? 2.966 6.271 17.177 1.00 68.06 100 GLY A CA 1
ATOM 707 C C . GLY A 1 100 ? 3.447 6.337 15.722 1.00 68.06 100 GLY A C 1
ATOM 708 O O . GLY A 1 100 ? 4.184 7.253 15.369 1.00 68.06 100 GLY A O 1
ATOM 709 N N . VAL A 1 101 ? 3.065 5.366 14.889 1.00 77.94 101 VAL A N 1
ATOM 710 C CA . VAL A 1 101 ? 3.484 5.235 13.486 1.00 77.94 101 VAL A CA 1
ATOM 711 C C . VAL A 1 101 ? 2.307 5.479 12.535 1.00 77.94 101 VAL A C 1
ATOM 713 O O . VAL A 1 101 ? 2.498 6.055 11.464 1.00 77.94 101 VAL A O 1
ATOM 716 N N . ILE A 1 102 ? 1.093 5.095 12.939 1.00 83.81 102 ILE A N 1
ATOM 717 C CA . ILE A 1 102 ? -0.172 5.446 12.284 1.00 83.81 102 ILE A CA 1
ATOM 718 C C . ILE A 1 102 ? -1.090 6.036 13.351 1.00 83.81 102 ILE A C 1
ATOM 720 O O . ILE A 1 102 ? -1.301 5.433 14.399 1.00 83.81 102 ILE A O 1
ATOM 724 N N . THR A 1 103 ? -1.596 7.242 13.109 1.00 87.38 103 THR A N 1
ATOM 725 C CA . THR A 1 103 ? -2.396 7.957 14.108 1.00 87.38 103 THR A CA 1
ATOM 726 C C . THR A 1 103 ? -3.808 7.373 14.243 1.00 87.38 103 THR A C 1
ATOM 728 O O . THR A 1 103 ? -4.377 6.902 13.254 1.00 87.38 103 THR A O 1
ATOM 731 N N . PRO A 1 104 ? -4.452 7.517 15.418 1.00 87.75 104 PRO A N 1
ATOM 732 C CA . PRO A 1 104 ? -5.846 7.101 15.615 1.00 87.75 104 PRO A CA 1
ATOM 733 C C . PRO A 1 104 ? -6.845 7.738 14.634 1.00 87.75 104 PRO A C 1
ATOM 735 O O . PRO A 1 104 ? -7.897 7.167 14.349 1.00 87.75 104 PRO A O 1
ATOM 738 N N . ALA A 1 105 ? -6.528 8.922 14.095 1.00 89.56 105 ALA A N 1
ATOM 739 C CA . ALA A 1 105 ? -7.343 9.577 13.076 1.00 89.56 105 ALA A CA 1
ATOM 740 C C . ALA A 1 105 ? -7.360 8.781 11.760 1.00 89.56 105 ALA A C 1
ATOM 742 O O . ALA A 1 105 ? -8.426 8.586 11.175 1.00 89.56 105 ALA A O 1
ATOM 743 N N . VAL A 1 106 ? -6.200 8.275 11.325 1.00 91.56 106 VAL A N 1
ATOM 744 C CA . VAL A 1 106 ? -6.101 7.404 10.146 1.00 91.56 106 VAL A CA 1
ATOM 745 C C . VAL A 1 106 ? -6.800 6.072 10.409 1.00 91.56 106 VAL A C 1
ATOM 747 O O . VAL A 1 106 ? -7.559 5.624 9.557 1.00 91.56 106 VAL A O 1
ATOM 750 N N . GLU A 1 107 ? -6.633 5.470 11.590 1.00 90.06 107 GLU A N 1
ATOM 751 C CA . GLU A 1 107 ? -7.349 4.234 11.955 1.00 90.06 107 GLU A CA 1
ATOM 752 C C . GLU A 1 107 ? -8.873 4.407 11.911 1.00 90.06 107 GLU A C 1
ATOM 754 O O . GLU A 1 107 ? -9.581 3.585 11.331 1.00 90.06 107 GLU A O 1
ATOM 759 N N . THR A 1 108 ? -9.380 5.516 12.455 1.00 92.31 108 THR A N 1
ATOM 760 C CA . THR A 1 108 ? -10.813 5.843 12.409 1.00 92.31 108 THR A CA 1
ATOM 761 C C . THR A 1 108 ? -11.302 5.982 10.969 1.00 92.31 108 THR A C 1
ATOM 763 O O . THR A 1 108 ? -12.386 5.508 10.632 1.00 92.31 10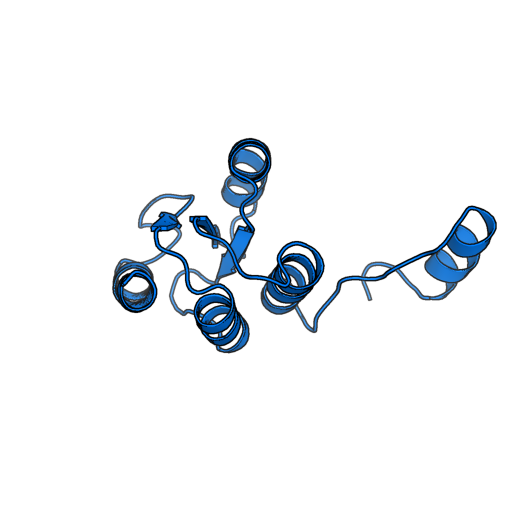8 THR A O 1
ATOM 766 N N . GLN A 1 109 ? -10.501 6.610 10.105 1.00 93.81 109 GLN A N 1
ATOM 767 C CA . GLN A 1 109 ? -10.827 6.737 8.689 1.00 93.81 109 GLN A CA 1
ATOM 768 C C . GLN A 1 109 ? -10.840 5.373 7.979 1.00 93.81 109 GLN A C 1
ATOM 770 O O . GLN A 1 109 ? -11.732 5.125 7.173 1.00 93.81 109 GLN A O 1
ATOM 775 N N . LEU A 1 110 ? -9.895 4.479 8.288 1.00 94.31 110 LEU A N 1
ATOM 776 C CA . LEU A 1 110 ? -9.841 3.128 7.714 1.00 94.31 110 LEU A CA 1
ATOM 777 C C . LEU A 1 110 ? -11.091 2.302 8.051 1.00 94.31 110 LEU A C 1
ATOM 779 O O . LEU A 1 110 ? -11.561 1.549 7.203 1.00 94.31 110 LEU A O 1
ATOM 783 N N . GLY A 1 111 ? -11.679 2.491 9.235 1.00 93.31 111 GLY A N 1
ATOM 784 C CA . GLY A 1 111 ? -12.912 1.801 9.637 1.00 93.31 111 GLY A CA 1
ATOM 785 C C . GLY A 1 111 ? -14.128 2.075 8.740 1.00 93.31 111 GLY A C 1
ATOM 786 O O . GLY A 1 111 ? -15.109 1.345 8.807 1.00 93.31 111 GLY A O 1
ATOM 787 N N . GLN A 1 112 ? -14.076 3.094 7.877 1.00 94.38 112 GLN A N 1
ATOM 788 C CA . GLN A 1 112 ? -15.143 3.389 6.913 1.00 94.38 112 GLN A CA 1
ATOM 789 C C . GLN A 1 112 ? -15.161 2.423 5.717 1.00 94.38 112 GLN A C 1
ATOM 791 O O . GLN A 1 112 ? -16.173 2.349 5.021 1.00 94.38 112 GLN A O 1
ATOM 796 N N . TYR A 1 113 ? -14.064 1.692 5.496 1.00 95.00 113 TYR A N 1
ATOM 797 C CA . TYR A 1 113 ? -13.850 0.817 4.338 1.00 95.00 113 TYR A CA 1
ATOM 798 C C . TYR A 1 113 ? -14.096 -0.667 4.635 1.00 95.00 113 TYR A C 1
ATOM 800 O O . TYR A 1 113 ? -13.959 -1.486 3.737 1.00 95.00 113 TYR A O 1
ATOM 808 N N . THR A 1 114 ? -14.432 -1.017 5.879 1.00 86.94 114 THR A N 1
ATOM 809 C CA . THR A 1 114 ? -14.779 -2.383 6.293 1.00 86.94 114 THR A CA 1
ATOM 810 C C . THR A 1 114 ? -16.254 -2.422 6.683 1.00 86.94 114 THR A C 1
ATOM 812 O O . THR A 1 114 ? -16.584 -2.190 7.849 1.00 86.94 114 THR A O 1
ATOM 815 N N . GLN A 1 115 ? -17.138 -2.631 5.705 1.00 60.69 115 GLN A N 1
ATOM 816 C CA . GLN A 1 115 ? -18.575 -2.843 5.929 1.00 60.69 115 GLN A CA 1
ATOM 817 C C . GLN A 1 115 ? -18.943 -4.314 5.755 1.00 60.69 115 GLN A C 1
ATOM 819 O O . GLN A 1 115 ? -18.371 -4.961 4.851 1.00 60.69 115 GLN A O 1
#

Sequence (115 aa):
GVITPAVETQLGQYGTVERLAGLGRYETSVAISAASFPDGADVVYIASGTNYPDALSGAPVAGMNSAPILLTPAEALPAAVKNELDRLNPTRIVVLGGVGVITPAVETQLGQYTQ